Protein AF-A0A518CGN0-F1 (afdb_monomer_lite)

Secondary structure (DSSP, 8-state):
-HHHHHHHHHHHHHHHHHHHHHHTT--HHHHHHHHHHHHHHHHHHHHHHHHHHHHHHHHHHHHHHHHHHHHHHHHHS-----

pLDDT: mean 71.96, std 9.15, range [49.19, 89.56]

Organism: NCBI:txid2528007

Radius of gyration: 23.92 Å; chains: 1; bounding box: 51×25×68 Å

Structure (mmCIF, N/CA/C/O backbone):
data_AF-A0A518CGN0-F1
#
_entry.id   AF-A0A518CGN0-F1
#
loop_
_atom_site.group_PDB
_atom_site.id
_atom_site.type_symbol
_atom_site.label_atom_id
_atom_site.label_alt_id
_atom_site.label_comp_id
_atom_site.label_asym_id
_atom_site.label_entity_id
_atom_site.label_seq_id
_atom_site.pdbx_PDB_ins_code
_atom_site.Cartn_x
_atom_site.Cartn_y
_atom_site.Cartn_z
_atom_site.occupancy
_atom_site.B_iso_or_equiv
_atom_site.auth_seq_id
_atom_site.auth_comp_id
_atom_site.auth_asym_id
_atom_site.auth_atom_id
_atom_site.pdbx_PDB_model_num
ATOM 1 N N . MET A 1 1 ? 2.752 4.736 10.743 1.00 50.84 1 MET A N 1
ATOM 2 C CA . MET A 1 1 ? 2.703 3.298 10.395 1.00 50.84 1 MET A CA 1
ATOM 3 C C . MET A 1 1 ? 2.550 3.085 8.884 1.00 50.84 1 MET A C 1
ATOM 5 O O . MET A 1 1 ? 3.522 2.677 8.266 1.00 50.84 1 MET A O 1
ATOM 9 N N . ALA A 1 2 ? 1.418 3.443 8.257 1.00 52.62 2 ALA A N 1
ATOM 10 C CA . ALA A 1 2 ? 1.170 3.196 6.821 1.00 52.62 2 ALA A CA 1
ATOM 11 C C . ALA A 1 2 ? 2.221 3.805 5.864 1.00 52.62 2 ALA A C 1
ATOM 13 O O . ALA A 1 2 ? 2.701 3.130 4.958 1.00 52.62 2 ALA A O 1
ATOM 14 N N . VAL A 1 3 ? 2.664 5.043 6.120 1.00 56.00 3 VAL A N 1
ATOM 15 C CA . VAL A 1 3 ? 3.674 5.734 5.290 1.00 56.00 3 VAL A CA 1
ATOM 16 C C . VAL A 1 3 ? 5.033 5.016 5.297 1.00 56.00 3 VAL A C 1
ATOM 18 O O . VAL A 1 3 ? 5.692 4.936 4.266 1.00 56.00 3 VAL A O 1
ATOM 21 N N . GLN A 1 4 ? 5.447 4.440 6.432 1.00 64.56 4 GLN A N 1
ATOM 22 C CA . GLN A 1 4 ? 6.707 3.686 6.526 1.00 64.56 4 GLN A CA 1
ATOM 23 C C . GLN A 1 4 ? 6.642 2.360 5.759 1.00 64.56 4 GLN A C 1
ATOM 25 O O . GLN A 1 4 ? 7.637 1.944 5.167 1.00 64.56 4 GLN A O 1
ATOM 30 N N . PHE A 1 5 ? 5.477 1.708 5.749 1.00 62.69 5 PHE A N 1
ATOM 31 C CA . PHE A 1 5 ? 5.270 0.462 5.014 1.00 62.69 5 PHE A CA 1
ATOM 32 C C . PHE A 1 5 ? 5.231 0.710 3.500 1.00 62.69 5 PHE A C 1
ATOM 34 O O . PHE A 1 5 ? 5.935 0.036 2.751 1.00 62.69 5 PHE A O 1
ATOM 41 N N . ALA A 1 6 ? 4.507 1.746 3.063 1.00 56.94 6 ALA A N 1
ATOM 42 C CA . ALA A 1 6 ? 4.472 2.178 1.666 1.00 56.94 6 ALA A CA 1
ATOM 43 C C . ALA A 1 6 ? 5.862 2.594 1.150 1.00 56.94 6 ALA A C 1
ATOM 45 O O . ALA A 1 6 ? 6.258 2.197 0.056 1.00 56.94 6 ALA A O 1
ATOM 46 N N . ALA A 1 7 ? 6.645 3.320 1.960 1.00 61.66 7 ALA A N 1
ATOM 47 C CA . ALA A 1 7 ? 8.008 3.717 1.605 1.00 61.66 7 ALA A CA 1
ATOM 48 C C . ALA A 1 7 ? 8.952 2.514 1.431 1.00 61.66 7 ALA A C 1
ATOM 50 O O . ALA A 1 7 ? 9.729 2.472 0.477 1.00 61.66 7 ALA A O 1
ATOM 51 N N . ARG A 1 8 ? 8.871 1.507 2.313 1.00 77.12 8 ARG A N 1
ATOM 52 C CA . ARG A 1 8 ? 9.666 0.273 2.180 1.00 77.12 8 ARG A CA 1
ATOM 53 C C . ARG A 1 8 ? 9.262 -0.534 0.949 1.00 77.12 8 ARG A C 1
ATOM 55 O O . ARG A 1 8 ? 10.138 -0.993 0.225 1.00 77.12 8 ARG A O 1
ATOM 62 N N . LEU A 1 9 ? 7.962 -0.669 0.690 1.00 69.38 9 LEU A N 1
ATOM 63 C CA . LEU A 1 9 ? 7.459 -1.399 -0.475 1.00 69.38 9 LEU A CA 1
ATOM 64 C C . LEU A 1 9 ? 7.905 -0.736 -1.789 1.00 69.38 9 LEU A C 1
ATOM 66 O O . LEU A 1 9 ? 8.366 -1.419 -2.701 1.00 69.38 9 LEU A O 1
ATOM 70 N N . ALA A 1 10 ? 7.841 0.596 -1.855 1.00 61.72 10 ALA A N 1
ATOM 71 C CA . ALA A 1 10 ? 8.291 1.365 -3.011 1.00 61.72 10 ALA A CA 1
ATOM 72 C C . ALA A 1 10 ? 9.804 1.253 -3.243 1.00 61.72 10 ALA A C 1
ATOM 74 O O . ALA A 1 10 ? 10.232 1.080 -4.382 1.00 61.72 10 ALA A O 1
ATOM 75 N N . LEU A 1 11 ? 10.614 1.288 -2.176 1.00 69.81 11 LEU A N 1
ATOM 76 C CA . LEU A 1 11 ? 12.064 1.090 -2.277 1.00 69.81 11 LEU A CA 1
ATOM 77 C C . LEU A 1 11 ? 12.425 -0.313 -2.780 1.00 69.81 11 LEU A C 1
ATOM 79 O O . LEU A 1 11 ? 13.315 -0.446 -3.617 1.00 69.81 11 LEU A O 1
ATOM 83 N N . ILE A 1 12 ? 11.724 -1.350 -2.313 1.00 76.12 12 ILE A N 1
ATOM 84 C CA . ILE A 1 12 ? 11.944 -2.730 -2.768 1.00 76.12 12 ILE A CA 1
ATOM 85 C C . ILE A 1 12 ? 11.556 -2.877 -4.244 1.00 76.12 12 ILE A C 1
ATOM 87 O O . ILE A 1 12 ? 12.327 -3.436 -5.023 1.00 76.12 12 ILE A O 1
ATOM 91 N N . ALA A 1 13 ? 10.405 -2.336 -4.650 1.00 69.44 13 ALA A N 1
ATOM 92 C CA . ALA A 1 13 ? 9.957 -2.369 -6.042 1.00 69.44 13 ALA A CA 1
ATOM 93 C C . ALA A 1 13 ? 10.916 -1.612 -6.980 1.00 69.44 13 ALA A C 1
ATOM 95 O O . ALA A 1 13 ? 11.250 -2.103 -8.057 1.00 69.44 13 ALA A O 1
ATOM 96 N N . PHE A 1 14 ? 11.420 -0.454 -6.545 1.00 68.00 14 PHE A N 1
ATOM 97 C CA . PHE A 1 14 ? 12.421 0.318 -7.281 1.00 68.00 14 PHE A CA 1
ATOM 98 C C . PHE A 1 14 ? 13.746 -0.443 -7.438 1.00 68.00 14 PHE A C 1
ATOM 100 O O . PHE A 1 14 ? 14.320 -0.475 -8.530 1.00 68.00 14 PHE A O 1
ATOM 107 N N . ALA A 1 15 ? 14.228 -1.077 -6.366 1.00 72.19 15 ALA A N 1
ATOM 108 C CA . ALA A 1 15 ? 15.452 -1.871 -6.399 1.00 72.19 15 ALA A CA 1
ATOM 109 C C . ALA A 1 15 ? 15.309 -3.091 -7.323 1.00 72.19 15 ALA A C 1
ATOM 111 O O . ALA A 1 15 ? 16.196 -3.349 -8.136 1.00 72.19 15 ALA A O 1
ATOM 112 N N . ALA A 1 16 ? 14.175 -3.795 -7.254 1.00 74.12 16 ALA A N 1
ATOM 113 C CA . ALA A 1 16 ? 13.883 -4.945 -8.104 1.00 74.12 16 ALA A CA 1
ATOM 114 C C . ALA A 1 16 ? 13.827 -4.568 -9.594 1.00 74.12 16 ALA A C 1
ATOM 116 O O . ALA A 1 16 ? 14.432 -5.253 -10.417 1.00 74.12 16 ALA A O 1
ATOM 117 N N . ALA A 1 17 ? 13.172 -3.454 -9.942 1.00 69.31 17 ALA A N 1
ATOM 118 C CA . ALA A 1 17 ? 13.077 -2.987 -11.326 1.00 69.31 17 ALA A CA 1
ATOM 119 C C . ALA A 1 17 ? 14.443 -2.574 -11.909 1.00 69.31 17 ALA A C 1
ATOM 121 O O . ALA A 1 17 ? 14.743 -2.890 -13.060 1.00 69.31 17 ALA A O 1
ATOM 122 N N . ASN A 1 18 ? 15.301 -1.926 -11.110 1.00 67.00 18 ASN A N 1
ATOM 123 C CA . ASN A 1 18 ? 16.668 -1.594 -11.531 1.00 67.00 18 ASN A CA 1
ATOM 124 C C . ASN A 1 18 ? 17.537 -2.846 -11.724 1.00 67.00 18 ASN A C 1
ATOM 126 O O . ASN A 1 18 ? 18.260 -2.942 -12.716 1.00 67.00 18 ASN A O 1
ATOM 130 N N . LEU A 1 19 ? 17.445 -3.820 -10.811 1.00 75.38 19 LEU A N 1
ATOM 131 C CA . LEU A 1 19 ? 18.149 -5.098 -10.951 1.00 75.38 19 LEU A CA 1
ATOM 132 C C . LEU A 1 19 ? 17.698 -5.845 -12.207 1.00 75.38 19 LEU A C 1
ATOM 134 O O . LEU A 1 19 ? 18.530 -6.360 -12.948 1.00 75.38 19 LEU A O 1
ATOM 138 N N . GLN A 1 20 ? 16.390 -5.872 -12.464 1.00 73.38 20 GLN A N 1
ATOM 139 C CA . GLN A 1 20 ? 15.835 -6.546 -13.628 1.00 73.38 20 GLN A CA 1
ATOM 140 C C . GLN A 1 20 ? 16.320 -5.908 -14.931 1.00 73.38 20 GLN A C 1
ATOM 142 O O . GLN A 1 20 ? 16.801 -6.631 -15.798 1.00 73.38 20 GLN A O 1
ATOM 147 N N . GLY A 1 21 ? 16.288 -4.577 -15.048 1.00 62.84 21 GLY A N 1
ATOM 148 C CA . GLY A 1 21 ? 16.777 -3.894 -16.248 1.00 62.84 21 GLY A CA 1
ATOM 149 C C . GLY A 1 21 ? 18.288 -4.022 -16.471 1.00 62.84 21 GLY A C 1
ATOM 150 O O . GLY A 1 21 ? 18.727 -4.140 -17.616 1.00 62.84 21 GLY A O 1
ATOM 151 N N . SER A 1 22 ? 19.077 -4.099 -15.391 1.00 69.06 22 SER A N 1
ATOM 152 C CA . SER A 1 22 ? 20.508 -4.419 -15.476 1.00 69.06 22 SER A CA 1
ATOM 153 C C . SER A 1 22 ? 20.759 -5.853 -15.955 1.00 69.06 22 SER A C 1
ATOM 155 O O . SER A 1 22 ? 21.745 -6.088 -16.650 1.00 69.06 22 SER A O 1
ATOM 157 N N . LEU A 1 23 ? 19.898 -6.810 -15.590 1.00 75.06 23 LEU A N 1
ATOM 158 C CA . LEU A 1 23 ? 20.020 -8.213 -16.001 1.00 75.06 23 LEU A CA 1
ATOM 159 C C . LEU A 1 23 ? 19.594 -8.438 -17.458 1.00 75.06 23 LEU A C 1
ATOM 161 O O . LEU A 1 23 ? 20.176 -9.283 -18.132 1.00 75.06 23 LEU A O 1
ATOM 165 N N . THR A 1 24 ? 18.620 -7.681 -17.970 1.00 74.75 24 THR A N 1
ATOM 166 C CA . THR A 1 24 ? 18.190 -7.757 -19.378 1.00 74.75 24 THR A CA 1
ATOM 167 C C . THR A 1 24 ? 19.062 -6.951 -20.342 1.00 74.75 24 THR A C 1
ATOM 169 O O . THR A 1 24 ? 18.787 -6.960 -21.540 1.00 74.75 24 THR A O 1
ATOM 172 N N . GLY A 1 25 ? 20.095 -6.248 -19.858 1.00 63.09 25 GLY A N 1
ATOM 173 C CA . GLY A 1 25 ? 20.983 -5.438 -20.703 1.00 63.09 25 GLY A CA 1
ATOM 174 C C . GLY A 1 25 ? 20.249 -4.330 -21.467 1.00 63.09 25 GLY A C 1
ATOM 175 O O . GLY A 1 25 ? 20.672 -3.943 -22.553 1.00 63.09 25 GLY A O 1
ATOM 176 N N . SER A 1 26 ? 19.111 -3.871 -20.939 1.00 62.91 26 SER A N 1
ATOM 177 C CA . SER A 1 26 ? 18.277 -2.852 -21.577 1.00 62.91 26 SER A CA 1
ATOM 178 C C . SER A 1 26 ? 18.884 -1.463 -21.413 1.00 62.91 26 SER A C 1
ATOM 180 O O . SER A 1 26 ? 19.563 -1.186 -20.424 1.00 62.91 26 SER A O 1
ATOM 182 N N . ASP A 1 27 ? 18.599 -0.574 -22.367 1.00 72.12 27 ASP A N 1
ATOM 183 C CA . ASP A 1 27 ? 19.051 0.816 -22.328 1.00 72.12 27 ASP A CA 1
ATOM 184 C C . ASP A 1 27 ? 18.755 1.461 -20.966 1.00 72.12 27 ASP A C 1
ATOM 186 O O . ASP A 1 27 ? 17.631 1.397 -20.447 1.00 72.12 27 ASP A O 1
ATOM 190 N N . LEU A 1 28 ? 19.778 2.087 -20.377 1.00 66.88 28 LEU A N 1
ATOM 191 C CA . LEU A 1 28 ? 19.737 2.592 -19.000 1.00 66.88 28 LEU A CA 1
ATOM 192 C C . LEU A 1 28 ? 18.610 3.622 -18.811 1.00 66.88 28 LEU A C 1
ATOM 194 O O . LEU A 1 28 ? 17.943 3.646 -17.779 1.00 66.88 28 LEU A O 1
ATOM 198 N N . SER A 1 29 ? 18.369 4.445 -19.838 1.00 74.44 29 SER A N 1
ATOM 199 C CA . SER A 1 29 ? 17.331 5.481 -19.838 1.00 74.44 29 SER A CA 1
ATOM 200 C C . SER A 1 29 ? 15.916 4.890 -19.824 1.00 74.44 29 SER A C 1
ATOM 202 O O . SER A 1 29 ? 15.094 5.296 -18.999 1.00 74.44 29 SER A O 1
ATOM 204 N N . GLY A 1 30 ? 15.646 3.880 -20.660 1.00 74.00 30 GLY A N 1
ATOM 205 C CA . GLY A 1 30 ? 14.354 3.185 -20.672 1.00 74.00 30 GLY A CA 1
ATOM 206 C C . GLY A 1 30 ? 14.117 2.400 -19.381 1.00 74.00 30 GLY A C 1
ATOM 207 O O . GLY A 1 30 ? 13.020 2.422 -18.818 1.00 74.00 30 GLY A O 1
ATOM 208 N N . THR A 1 31 ? 15.172 1.785 -18.846 1.00 74.81 31 THR A N 1
ATOM 209 C CA . THR A 1 31 ? 15.133 1.083 -17.558 1.00 74.81 31 THR A CA 1
ATOM 210 C C . THR A 1 31 ? 14.779 2.026 -16.409 1.00 74.81 31 THR A C 1
ATOM 212 O O . THR A 1 31 ? 13.878 1.717 -15.630 1.00 74.81 31 THR A O 1
ATOM 215 N N . LEU A 1 32 ? 15.419 3.200 -16.321 1.00 73.81 32 LEU A N 1
ATOM 216 C CA . LEU A 1 32 ? 15.139 4.184 -15.268 1.00 73.81 32 LEU A CA 1
ATOM 217 C C . LEU A 1 32 ? 13.692 4.681 -15.310 1.00 73.81 32 LEU A C 1
ATOM 219 O O . LEU A 1 32 ? 13.045 4.786 -14.268 1.00 73.81 32 LEU A O 1
ATOM 223 N N . GLN A 1 33 ? 13.177 4.978 -16.505 1.00 79.44 33 GLN A N 1
ATOM 224 C CA . GLN A 1 33 ? 11.809 5.465 -16.668 1.00 79.44 33 GLN A CA 1
ATOM 225 C C . GLN A 1 33 ? 10.790 4.399 -16.243 1.00 79.44 33 GLN A C 1
ATOM 227 O O . GLN A 1 33 ? 9.841 4.695 -15.516 1.00 79.44 33 GLN A O 1
ATOM 232 N N . THR A 1 34 ? 11.036 3.143 -16.619 1.00 76.50 34 THR A N 1
ATOM 233 C CA . THR A 1 34 ? 10.191 2.008 -16.227 1.00 76.50 34 THR A CA 1
ATOM 234 C C . THR A 1 34 ? 10.261 1.763 -14.718 1.00 76.50 34 THR A C 1
ATOM 236 O O . THR A 1 34 ? 9.227 1.607 -14.072 1.00 76.50 34 THR A O 1
ATOM 239 N N . ALA A 1 35 ? 11.458 1.812 -14.124 1.00 71.62 35 ALA A N 1
ATOM 240 C CA . ALA A 1 35 ? 11.653 1.651 -12.685 1.00 71.62 35 ALA A CA 1
ATOM 241 C C . ALA A 1 35 ? 10.954 2.750 -11.869 1.00 71.62 35 ALA A C 1
ATOM 243 O O . ALA A 1 35 ? 10.368 2.454 -10.829 1.00 71.62 35 ALA A O 1
ATOM 244 N N . LEU A 1 36 ? 10.957 3.997 -12.350 1.00 75.38 36 LEU A N 1
ATOM 245 C CA . LEU A 1 36 ? 10.227 5.111 -11.736 1.00 75.38 36 LEU A CA 1
ATOM 246 C C . LEU A 1 36 ? 8.710 4.906 -11.779 1.00 75.38 36 LEU A C 1
ATOM 248 O O . LEU A 1 36 ? 8.042 5.108 -10.766 1.00 75.38 36 LEU A O 1
ATOM 252 N N . ILE A 1 37 ? 8.166 4.473 -12.919 1.00 79.81 37 ILE A N 1
ATOM 253 C CA . ILE A 1 37 ? 6.727 4.199 -13.061 1.00 79.81 37 ILE A CA 1
ATOM 254 C C . ILE A 1 37 ? 6.313 3.041 -12.150 1.00 79.81 37 ILE A C 1
ATOM 256 O O . ILE A 1 37 ? 5.331 3.152 -11.416 1.00 79.81 37 ILE A O 1
ATOM 260 N N . VAL A 1 38 ? 7.079 1.948 -12.144 1.00 76.19 38 VAL A N 1
ATOM 261 C CA . VAL A 1 38 ? 6.816 0.787 -11.281 1.00 76.19 38 VAL A CA 1
ATOM 262 C C . VAL A 1 38 ? 6.903 1.176 -9.805 1.00 76.19 38 VAL A C 1
ATOM 264 O O . VAL A 1 38 ? 6.015 0.821 -9.032 1.00 76.19 38 VAL A O 1
ATOM 267 N N . ALA A 1 39 ? 7.909 1.961 -9.411 1.00 68.94 39 ALA A N 1
ATOM 268 C CA . ALA A 1 39 ? 8.037 2.460 -8.046 1.00 68.94 39 ALA A CA 1
ATOM 269 C C . ALA A 1 39 ? 6.851 3.346 -7.641 1.00 68.94 39 ALA A C 1
ATOM 271 O O . ALA A 1 39 ? 6.319 3.181 -6.545 1.00 68.94 39 ALA A O 1
ATOM 272 N N . ALA A 1 40 ? 6.395 4.240 -8.525 1.00 74.81 40 ALA A N 1
ATOM 273 C CA . ALA A 1 40 ? 5.235 5.091 -8.273 1.00 74.81 40 ALA A CA 1
ATOM 274 C C . ALA A 1 40 ? 3.939 4.274 -8.121 1.00 74.81 40 ALA A C 1
ATOM 276 O O . ALA A 1 40 ? 3.158 4.520 -7.199 1.00 74.81 40 ALA A O 1
ATOM 277 N N . LEU A 1 41 ? 3.732 3.263 -8.971 1.00 78.00 41 LEU A N 1
ATOM 278 C CA . LEU A 1 41 ? 2.579 2.362 -8.885 1.00 78.00 41 LEU A CA 1
ATOM 279 C C . LEU A 1 41 ? 2.587 1.550 -7.587 1.00 78.00 41 LEU A C 1
ATOM 281 O O . LEU A 1 41 ? 1.570 1.478 -6.899 1.00 78.00 41 LEU A O 1
ATOM 285 N N . PHE A 1 42 ? 3.734 0.981 -7.213 1.00 73.94 42 PHE A N 1
ATOM 286 C CA . PHE A 1 42 ? 3.864 0.221 -5.969 1.00 73.94 42 PHE A CA 1
ATOM 287 C C . PHE A 1 42 ? 3.768 1.105 -4.725 1.00 73.94 42 PHE A C 1
ATOM 289 O O . PHE A 1 42 ? 3.240 0.663 -3.706 1.00 73.94 42 PHE A O 1
ATOM 296 N N . PHE A 1 43 ? 4.217 2.357 -4.799 1.00 67.81 43 PHE A N 1
ATOM 297 C CA . PHE A 1 43 ? 4.023 3.330 -3.728 1.00 67.81 43 PHE A CA 1
ATOM 298 C C . PHE A 1 43 ? 2.536 3.634 -3.510 1.00 67.81 43 PHE A C 1
ATOM 300 O O . PHE A 1 43 ? 2.057 3.578 -2.377 1.00 67.81 43 PHE A O 1
ATOM 307 N N . LEU A 1 44 ? 1.787 3.889 -4.590 1.00 75.50 44 LEU A N 1
ATOM 308 C CA . LEU A 1 44 ? 0.340 4.114 -4.529 1.00 75.50 44 LEU A CA 1
ATOM 309 C C . LEU A 1 44 ? -0.410 2.878 -4.020 1.00 75.50 44 LEU A C 1
ATOM 311 O O . LEU A 1 44 ? -1.242 2.993 -3.121 1.00 75.50 44 LEU A O 1
ATOM 315 N N . ALA A 1 45 ? -0.081 1.692 -4.535 1.00 72.94 45 ALA A N 1
ATOM 316 C CA . ALA A 1 45 ? -0.666 0.441 -4.060 1.00 72.94 45 ALA A CA 1
ATOM 317 C C . ALA A 1 45 ? -0.364 0.209 -2.570 1.00 72.94 45 ALA A C 1
ATOM 319 O O . ALA A 1 45 ? -1.257 -0.133 -1.798 1.00 72.94 45 ALA A O 1
ATOM 320 N N . GLY A 1 46 ? 0.876 0.466 -2.144 1.00 67.25 46 GLY A N 1
ATOM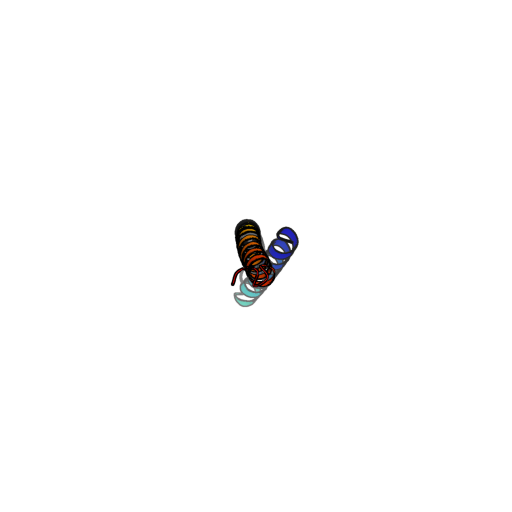 321 C CA . GLY A 1 46 ? 1.293 0.373 -0.749 1.00 67.25 46 GLY A CA 1
ATOM 322 C C . GLY A 1 46 ? 0.553 1.347 0.170 1.00 67.25 46 GLY A C 1
ATOM 323 O O . GLY A 1 46 ? 0.230 0.978 1.298 1.00 67.25 46 GLY A O 1
ATOM 324 N N . LEU A 1 47 ? 0.232 2.558 -0.301 1.00 69.31 47 LEU A N 1
ATOM 325 C CA . LEU A 1 47 ? -0.593 3.510 0.449 1.00 69.31 47 LEU A CA 1
ATOM 326 C C . LEU A 1 47 ? -2.015 2.983 0.666 1.00 69.31 47 LEU A C 1
ATOM 328 O O . LEU A 1 47 ? -2.492 2.993 1.799 1.00 69.31 47 LEU A O 1
ATOM 332 N N . VAL A 1 48 ? -2.664 2.483 -0.389 1.00 74.12 48 VAL A N 1
ATOM 333 C CA . VAL A 1 48 ? -4.035 1.948 -0.304 1.00 74.12 48 VAL A CA 1
ATOM 334 C C . VAL A 1 48 ? -4.088 0.719 0.602 1.00 74.12 48 VAL A C 1
ATOM 336 O O . VAL A 1 48 ? -4.934 0.635 1.489 1.00 74.12 48 VAL A O 1
ATOM 339 N N . ILE A 1 49 ? -3.154 -0.219 0.424 1.00 73.81 49 ILE A N 1
ATOM 340 C CA . ILE A 1 49 ? -3.086 -1.442 1.233 1.00 73.81 49 ILE A CA 1
ATOM 341 C C . ILE A 1 49 ? -2.775 -1.103 2.694 1.00 73.81 49 ILE A C 1
ATOM 343 O O . ILE A 1 49 ? -3.369 -1.688 3.600 1.00 73.81 49 ILE A O 1
ATOM 347 N N . GLY A 1 50 ? -1.876 -0.148 2.943 1.00 66.81 50 GLY A N 1
ATOM 348 C CA . GLY A 1 50 ? -1.523 0.297 4.289 1.00 66.81 50 GLY A CA 1
ATOM 349 C C . GLY A 1 50 ? -2.697 0.926 5.039 1.00 66.81 50 GLY A C 1
ATOM 350 O O . GLY A 1 50 ? -2.862 0.667 6.232 1.00 66.81 50 GLY A O 1
ATOM 351 N N . ASP A 1 51 ? -3.526 1.709 4.347 1.00 72.06 51 ASP A N 1
ATOM 352 C CA . ASP A 1 51 ? -4.733 2.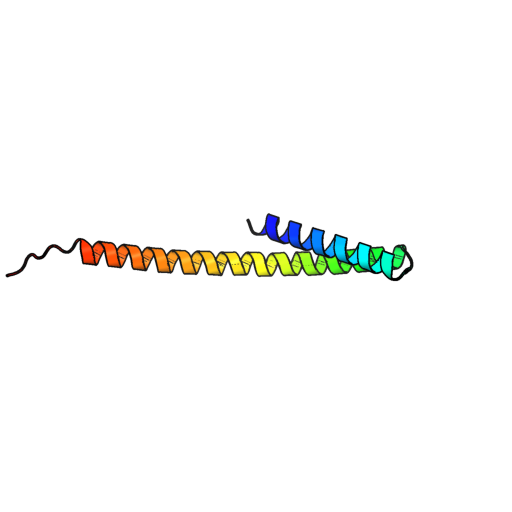304 4.929 1.00 72.06 51 ASP A CA 1
ATOM 353 C C . ASP A 1 51 ? -5.814 1.246 5.206 1.00 72.06 51 ASP A C 1
ATOM 355 O O . ASP A 1 51 ? -6.382 1.210 6.299 1.00 72.06 51 ASP A O 1
ATOM 359 N N . LEU A 1 52 ? -6.022 0.302 4.277 1.00 70.12 52 LEU A N 1
ATOM 360 C CA . LEU A 1 52 ? -6.925 -0.837 4.488 1.00 70.12 52 LEU A CA 1
ATOM 361 C C . LEU A 1 52 ? -6.494 -1.692 5.680 1.00 70.12 52 LEU A C 1
ATOM 363 O O . LEU A 1 52 ? -7.312 -2.040 6.526 1.00 70.12 52 LEU A O 1
ATOM 367 N N . SER A 1 53 ? -5.202 -2.003 5.767 1.00 67.19 53 SER A N 1
ATOM 368 C CA . SER A 1 53 ? -4.646 -2.820 6.848 1.00 67.19 53 SER A CA 1
ATOM 369 C C . SER A 1 53 ? -4.863 -2.152 8.201 1.00 67.19 53 SER A C 1
ATOM 371 O O . SER A 1 53 ? -5.189 -2.820 9.177 1.00 67.19 53 SER A O 1
ATOM 373 N N . ARG A 1 54 ? -4.733 -0.822 8.258 1.00 70.81 54 ARG A N 1
ATOM 374 C CA . ARG A 1 54 ? -5.006 -0.060 9.473 1.00 70.81 54 ARG A CA 1
ATOM 375 C C . ARG A 1 54 ? -6.472 -0.166 9.886 1.00 70.81 54 ARG A C 1
ATOM 377 O O . ARG A 1 54 ? -6.724 -0.458 11.048 1.00 70.81 54 ARG A O 1
ATOM 384 N N . ARG A 1 55 ? -7.409 0.026 8.951 1.00 74.38 55 ARG A N 1
ATOM 385 C CA . ARG A 1 55 ? -8.848 -0.109 9.235 1.00 74.38 55 ARG A CA 1
ATOM 386 C C . ARG A 1 55 ? -9.197 -1.504 9.738 1.00 74.38 55 ARG A C 1
ATOM 388 O O . ARG A 1 55 ? -9.868 -1.629 10.751 1.00 74.38 55 ARG A O 1
ATOM 395 N N . VAL A 1 56 ? -8.679 -2.540 9.078 1.00 71.88 56 VAL A N 1
ATOM 396 C CA . VAL A 1 56 ? -8.915 -3.934 9.478 1.00 71.88 56 VAL A CA 1
ATOM 397 C C . VAL A 1 56 ? -8.382 -4.198 10.884 1.00 71.88 56 VAL A C 1
ATOM 399 O O . VAL A 1 56 ? -9.071 -4.821 11.680 1.00 71.88 56 VAL A O 1
ATOM 402 N N . VAL A 1 57 ? -7.183 -3.713 11.218 1.00 74.00 57 VAL A N 1
ATOM 403 C CA . VAL A 1 57 ? -6.619 -3.884 12.565 1.00 74.00 57 VAL A CA 1
ATOM 404 C C . VAL A 1 57 ? -7.420 -3.106 13.610 1.00 74.00 57 VAL A C 1
ATOM 406 O O . VAL A 1 57 ? -7.697 -3.663 14.666 1.00 74.00 57 VAL A O 1
ATOM 409 N N . GLU A 1 58 ? -7.820 -1.862 13.332 1.00 77.44 58 GLU A N 1
ATOM 410 C CA . GLU A 1 58 ? -8.655 -1.068 14.248 1.00 77.44 58 GLU A CA 1
ATOM 411 C C . GLU A 1 58 ? -9.994 -1.776 14.532 1.00 77.44 58 GLU A C 1
ATOM 413 O O . GLU A 1 58 ? -10.354 -1.945 15.696 1.00 77.44 58 GLU A O 1
ATOM 418 N N . GLU A 1 59 ? -10.671 -2.291 13.501 1.00 79.50 59 GLU A N 1
ATOM 419 C CA . GLU A 1 59 ? -11.915 -3.059 13.655 1.00 79.50 59 GLU A CA 1
ATOM 420 C C . GLU A 1 59 ? -11.716 -4.367 14.436 1.00 79.50 59 GLU A C 1
ATOM 422 O O . GLU A 1 59 ? -12.565 -4.749 15.245 1.00 79.50 59 GLU A O 1
ATOM 427 N N . ASN A 1 60 ? -10.604 -5.071 14.206 1.00 75.31 60 ASN A N 1
ATOM 428 C CA . ASN A 1 60 ? -10.341 -6.346 14.872 1.00 75.31 60 ASN A CA 1
ATOM 429 C C . ASN A 1 60 ? -10.001 -6.150 16.354 1.00 75.31 60 ASN A C 1
ATOM 431 O O . ASN A 1 60 ? -10.515 -6.875 17.201 1.00 75.31 60 ASN A O 1
ATOM 435 N N . VAL A 1 61 ? -9.190 -5.136 16.669 1.00 82.88 61 VAL A N 1
ATOM 436 C CA . VAL A 1 61 ? -8.852 -4.776 18.052 1.00 82.88 61 VAL A CA 1
ATOM 437 C C . VAL A 1 61 ? -10.100 -4.324 18.806 1.00 82.88 61 VAL A C 1
ATOM 439 O O . VAL A 1 61 ? -10.270 -4.706 19.959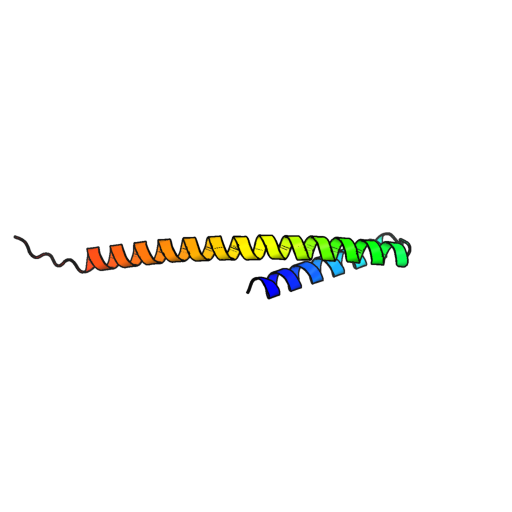 1.00 82.88 61 VAL A O 1
ATOM 442 N N . GLU A 1 62 ? -11.001 -3.559 18.179 1.00 83.81 62 GLU A N 1
ATOM 443 C CA . GLU A 1 62 ? -12.245 -3.139 18.834 1.00 83.81 62 GLU A CA 1
ATOM 444 C C . GLU A 1 62 ? -13.147 -4.336 19.181 1.00 83.81 62 GLU A C 1
ATOM 446 O O . GLU A 1 62 ? -13.727 -4.381 20.270 1.00 83.81 62 GLU A O 1
ATOM 451 N N . LYS A 1 63 ? -13.237 -5.329 18.287 1.00 85.31 63 LYS A N 1
ATOM 452 C CA . LYS A 1 63 ? -13.965 -6.578 18.555 1.00 85.31 63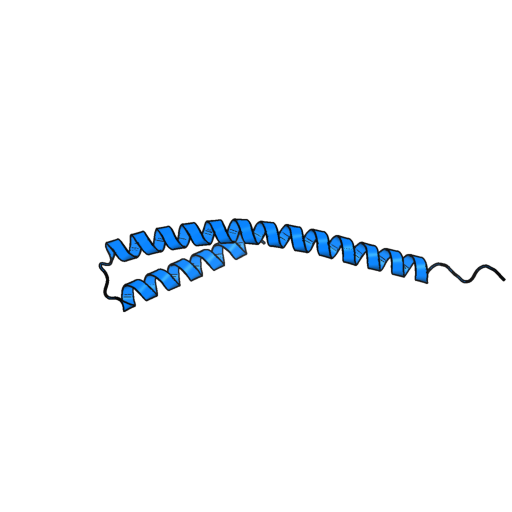 LYS A CA 1
ATOM 453 C C . LYS A 1 63 ? -13.344 -7.365 19.701 1.00 85.31 63 LYS A C 1
ATOM 455 O O . LYS A 1 63 ? -14.060 -7.737 20.626 1.00 85.31 63 LYS A O 1
ATOM 460 N N . GLU A 1 64 ? -12.031 -7.566 19.667 1.00 85.06 64 GLU A N 1
ATOM 461 C CA . GLU A 1 64 ? -11.310 -8.324 20.692 1.00 85.06 64 GLU A CA 1
ATOM 462 C C . GLU A 1 64 ? -11.412 -7.644 22.067 1.00 85.06 64 GLU A C 1
ATOM 464 O O . GLU A 1 64 ? -11.656 -8.305 23.076 1.00 85.06 64 GLU A O 1
ATOM 469 N N . LEU A 1 65 ? -11.339 -6.306 22.115 1.00 89.56 65 LEU A N 1
ATOM 470 C CA . LEU A 1 65 ? -11.544 -5.553 23.354 1.00 89.56 65 LEU A CA 1
ATOM 471 C C . LEU A 1 65 ? -12.965 -5.718 23.901 1.00 89.56 65 LEU A C 1
ATOM 473 O O . LEU A 1 65 ? -13.132 -5.906 25.105 1.00 89.56 65 LEU A O 1
ATOM 477 N N . A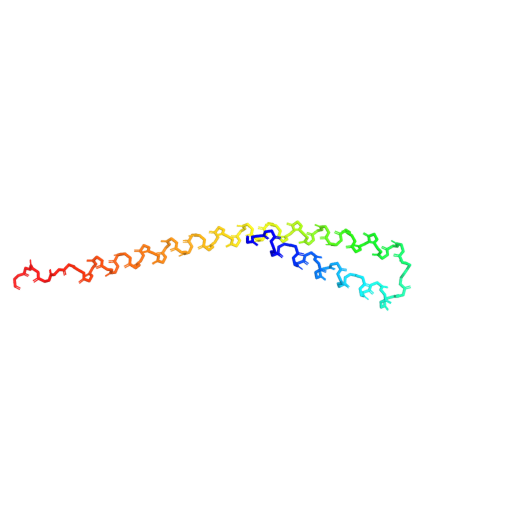RG A 1 66 ? -13.992 -5.641 23.041 1.00 88.00 66 ARG A N 1
ATOM 478 C CA . ARG A 1 66 ? -15.387 -5.852 23.461 1.00 88.00 66 ARG A CA 1
ATOM 479 C C . ARG A 1 66 ? -15.592 -7.254 24.006 1.00 88.00 66 ARG A C 1
ATOM 481 O O . ARG A 1 66 ? -16.202 -7.389 25.060 1.00 88.00 66 ARG A O 1
ATOM 488 N N . GLU A 1 67 ? -15.061 -8.268 23.332 1.00 88.81 67 GLU A N 1
ATOM 489 C CA . GLU A 1 67 ? -15.140 -9.650 23.804 1.00 88.81 67 GLU 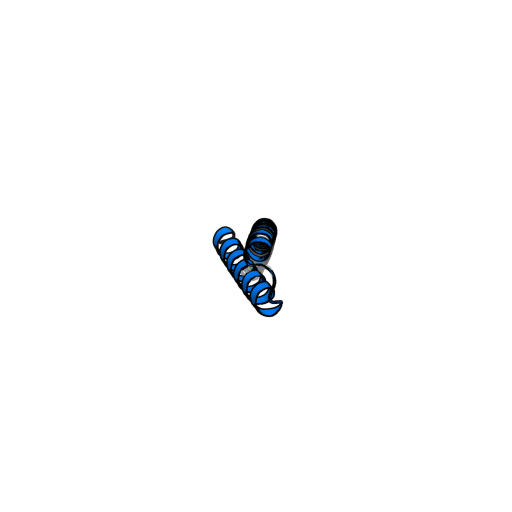A CA 1
ATOM 490 C C . GLU A 1 67 ? -14.455 -9.823 25.163 1.00 88.81 67 GLU A C 1
ATOM 492 O O . GLU A 1 67 ? -15.033 -10.451 26.050 1.00 88.81 67 GLU A O 1
ATOM 497 N N . LEU A 1 68 ? -13.278 -9.219 25.372 1.00 88.00 68 LEU A N 1
ATOM 498 C CA . LEU A 1 68 ? -12.607 -9.234 26.675 1.00 88.00 68 LEU A CA 1
ATOM 499 C C . LEU A 1 68 ? -13.439 -8.554 27.768 1.00 88.00 68 LEU A C 1
ATOM 501 O O . LEU A 1 68 ? -13.542 -9.083 28.873 1.00 88.00 68 LEU A O 1
ATOM 505 N N . ILE A 1 69 ? -14.026 -7.389 27.478 1.00 88.69 69 ILE A N 1
ATOM 506 C CA . ILE A 1 69 ? -14.856 -6.649 28.439 1.00 88.69 69 ILE A CA 1
ATOM 507 C C . ILE A 1 69 ? -16.094 -7.471 28.808 1.00 88.69 69 ILE A C 1
ATOM 509 O O . ILE A 1 69 ? -16.379 -7.632 29.991 1.00 88.69 69 ILE A O 1
ATOM 513 N N . THR A 1 70 ? -16.780 -8.059 27.825 1.00 88.06 70 THR A N 1
ATOM 514 C CA . THR A 1 70 ? -17.939 -8.927 28.071 1.00 88.06 70 THR A CA 1
ATOM 515 C C . THR A 1 70 ? -17.561 -10.158 28.898 1.00 88.06 70 THR A C 1
ATOM 517 O O . THR A 1 70 ? -18.292 -10.517 29.819 1.00 88.06 70 THR A O 1
ATOM 520 N N . GLN A 1 71 ? -16.404 -10.775 28.636 1.00 85.38 71 GLN A N 1
ATOM 521 C CA . GLN A 1 71 ? -15.900 -11.894 29.442 1.00 85.38 71 GLN A CA 1
ATOM 522 C C . GLN A 1 71 ? -15.553 -11.476 30.879 1.00 85.38 71 GLN A C 1
ATOM 524 O O . GLN A 1 71 ? -15.809 -12.219 31.829 1.00 85.38 71 GLN A O 1
ATOM 529 N N . LEU A 1 72 ? -14.984 -10.284 31.068 1.00 85.19 72 LEU A N 1
ATOM 530 C CA . LEU A 1 72 ? -14.682 -9.733 32.391 1.00 85.19 72 LEU A CA 1
ATOM 531 C C . LEU A 1 72 ? -15.953 -9.395 33.178 1.00 85.19 72 LEU A C 1
ATOM 533 O O . LEU A 1 72 ? -15.999 -9.655 34.380 1.00 85.19 72 LEU A O 1
ATOM 537 N N . GLU A 1 73 ? -16.987 -8.870 32.519 1.00 80.94 73 GLU A N 1
ATOM 538 C CA . GLU A 1 73 ? -18.300 -8.613 33.122 1.00 80.94 73 GLU A CA 1
ATOM 539 C C . GLU A 1 73 ? -19.027 -9.914 33.490 1.00 80.94 73 GLU A C 1
ATOM 541 O O . GLU A 1 73 ? -19.578 -10.016 34.589 1.00 80.94 73 GLU A O 1
ATOM 546 N N . SER A 1 74 ? -18.968 -10.944 32.635 1.00 76.38 74 SER A N 1
ATOM 547 C CA . SER A 1 74 ? -19.542 -12.262 32.945 1.00 76.38 74 SER A CA 1
ATOM 548 C C . SER A 1 74 ? -18.776 -13.007 34.041 1.00 76.38 74 SER A C 1
ATOM 550 O O . SER A 1 74 ? -19.342 -13.845 34.731 1.00 76.38 74 SER A O 1
ATOM 552 N N . THR A 1 75 ? -17.483 -12.716 34.208 1.00 72.56 75 THR A N 1
ATOM 553 C CA . THR A 1 75 ? -16.655 -13.304 35.275 1.00 72.56 75 THR A CA 1
ATOM 554 C C . THR A 1 75 ? -16.838 -12.572 36.609 1.00 72.56 75 THR A C 1
ATOM 556 O O . THR A 1 75 ? -16.734 -13.189 37.665 1.00 72.56 75 THR A O 1
ATOM 559 N N . ASN A 1 76 ? -17.134 -11.265 36.584 1.00 65.75 76 ASN A N 1
ATOM 560 C CA . ASN A 1 76 ? -17.380 -10.455 37.784 1.00 65.75 76 ASN A CA 1
ATOM 561 C C . ASN A 1 76 ? -18.834 -10.443 38.254 1.00 65.75 76 ASN A C 1
ATOM 563 O O . ASN A 1 76 ? -19.102 -9.845 39.293 1.00 65.75 76 ASN A O 1
ATOM 567 N N . THR A 1 77 ? -19.772 -11.073 37.542 1.00 61.66 77 THR A N 1
ATOM 568 C CA . THR A 1 77 ? -21.116 -11.302 38.081 1.00 61.66 77 THR A CA 1
ATOM 569 C C . THR A 1 77 ? -20.979 -12.350 39.187 1.00 61.66 77 THR A C 1
ATOM 571 O O . THR A 1 77 ? -20.795 -13.532 38.889 1.00 61.66 77 THR A O 1
ATOM 574 N N . PRO A 1 78 ? -20.980 -11.956 40.476 1.00 55.12 78 PRO A N 1
ATOM 575 C CA . PRO A 1 78 ? -20.817 -12.916 41.543 1.00 55.12 78 PRO A CA 1
ATOM 576 C C . PRO A 1 78 ? -22.093 -13.752 41.586 1.00 55.12 78 PRO A C 1
ATOM 578 O O . PRO A 1 78 ? -23.184 -13.260 41.298 1.00 55.12 78 PRO A O 1
ATOM 581 N N . LEU A 1 79 ? -21.950 -15.018 41.960 1.00 60.78 79 LEU A N 1
ATOM 582 C CA . LEU A 1 79 ? -23.040 -15.925 42.307 1.00 60.78 79 LEU A CA 1
ATOM 583 C C . LEU A 1 79 ? -23.844 -15.350 43.493 1.00 60.78 79 LEU A C 1
ATOM 585 O O . LEU A 1 79 ? -23.718 -15.809 44.624 1.00 60.78 79 LEU A O 1
ATOM 589 N N . THR A 1 80 ? -24.651 -14.315 43.256 1.00 60.94 80 THR A N 1
ATOM 590 C CA . THR A 1 80 ? -25.583 -13.728 44.222 1.00 60.94 80 THR A CA 1
ATOM 591 C C . THR A 1 80 ? -27.017 -14.007 43.790 1.00 60.94 80 THR A C 1
ATOM 593 O O . THR A 1 80 ? -27.807 -13.085 43.623 1.00 60.94 80 THR A O 1
ATOM 596 N N . SER A 1 81 ? -27.389 -15.270 43.607 1.00 51.84 81 SER A N 1
ATOM 597 C CA . SER A 1 81 ? -28.742 -15.684 43.993 1.00 51.84 81 SER A CA 1
ATOM 598 C C . SER A 1 81 ? -28.850 -17.201 44.110 1.00 51.84 81 SER A C 1
ATOM 600 O O . SER A 1 81 ? -28.773 -17.897 43.097 1.00 51.84 81 SER A O 1
ATOM 602 N N . ASN A 1 82 ? -29.158 -17.606 45.346 1.00 49.19 82 ASN A N 1
ATOM 603 C CA . ASN A 1 82 ? -29.748 -18.863 45.825 1.00 49.19 82 ASN A CA 1
ATOM 604 C C . ASN A 1 82 ? -28.843 -20.083 45.987 1.00 49.19 82 ASN A C 1
ATOM 606 O O . ASN A 1 82 ? -28.492 -20.729 44.979 1.00 49.19 82 ASN A O 1
#

Foldseek 3Di:
DLLVQLVVQLVVLLVVLLVVCVVVVHDNVVSNVVSVVRSVVSSVVSNVVSVVVVVVVVVVVVVVVVVVVVVVVVVPPPPPDD

Sequence (82 aa):
MAVQFAARLALIAFAAANLQGSLTGSDLSGTLQTALIVAALFFLAGLVIGDLSRRVVEENVEKELRELITQLESTNTPLTSN